Protein AF-A0A923J0R3-F1 (afdb_monomer_lite)

pLDDT: mean 76.29, std 16.18, range [38.41, 93.25]

Sequence (160 aa):
MLVNNIFPKVNYPNDKKSIEHIIQEYDKVLAYKLKGRFSKKEKLGYAIQFPSIVFALYIITCSWISLGIRVLYVIPLIFSVIYNIVLFKKVKDSDFEDEKIFYKFENSNVFLLVSFIYGGTFGFQTVLFGKWSNTEYLISFIILAFFSLITFMKVRVRST

Foldseek 3Di:
DPVCVVPVDDPDDPDPVSVVVVVVVVCVVVVLVVVDDDDPPPDPLCVLLVVLVVLLVVLCPPPLEDPVLSCVLNVQSVVLSVQLVVLVVVCVVVVVPPSVSVVVNVVSVVSNVVSSVSSVVVVVCCPPVPSDYNVVSVVVVVVVVVVVVVVVVVVVVVVD

Secondary structure (DSSP, 8-state):
--STTT-TT----S-HHHHHHHHHHHHHHHHHHTT------TTGGGTTHHHHHHHHHHHHH-TTS-HHHHHHHHHHHHHHHHHHHHHHHHHHHTTT--HHHHHHHHHHHHHHHHHHHHHHHHHHHHHHS-S--HHHHHHHHHHHHHHHHHHHHHHHHHH-

Organism: Clostridium tetanomorphum (NCBI:txid1553)

Structure (mmCIF, N/CA/C/O backbone):
data_AF-A0A923J0R3-F1
#
_entry.id   AF-A0A923J0R3-F1
#
loop_
_atom_site.group_PDB
_atom_site.id
_atom_site.type_symbol
_atom_site.label_atom_id
_atom_site.label_alt_id
_atom_site.label_comp_id
_atom_site.label_asym_id
_atom_site.label_entity_id
_atom_site.label_seq_id
_atom_site.pdbx_PDB_ins_code
_atom_site.Cartn_x
_atom_site.Cartn_y
_atom_site.Cartn_z
_atom_site.occupancy
_atom_site.B_iso_or_equiv
_atom_site.auth_seq_id
_atom_site.auth_comp_id
_atom_site.auth_asym_id
_atom_site.auth_atom_id
_atom_site.pdbx_PDB_model_num
ATOM 1 N N . MET A 1 1 ? -5.794 19.564 39.612 1.00 45.50 1 MET A N 1
ATOM 2 C CA . MET A 1 1 ? -7.178 19.485 40.142 1.00 45.50 1 MET A CA 1
ATOM 3 C C . MET A 1 1 ? -8.277 19.417 39.059 1.00 45.50 1 MET A C 1
ATOM 5 O O . MET A 1 1 ? -9.435 19.584 39.397 1.00 45.50 1 MET A O 1
ATOM 9 N N . LEU A 1 2 ? -7.978 19.085 37.790 1.00 39.12 2 LEU A N 1
ATOM 10 C CA . LEU A 1 2 ? -8.996 18.946 36.721 1.00 39.12 2 LEU A CA 1
ATOM 11 C C . LEU A 1 2 ? -9.482 17.499 36.491 1.00 39.12 2 LEU A C 1
ATOM 13 O O . LEU A 1 2 ? -10.584 17.292 35.999 1.00 39.12 2 LEU A O 1
ATOM 17 N N . VAL A 1 3 ? -8.694 16.500 36.899 1.00 41.19 3 VAL A N 1
ATOM 18 C CA . VAL A 1 3 ? -8.986 15.068 36.679 1.00 41.19 3 VAL A CA 1
ATOM 19 C C . VAL A 1 3 ? -10.080 14.541 37.625 1.00 41.19 3 VAL A C 1
ATOM 21 O O . VAL A 1 3 ? -10.905 13.725 37.221 1.00 41.19 3 VAL A O 1
ATOM 24 N N . ASN A 1 4 ? -10.165 15.068 38.853 1.00 38.41 4 ASN A N 1
ATOM 25 C CA . ASN A 1 4 ? -11.140 14.611 39.856 1.00 38.41 4 ASN A CA 1
ATOM 26 C C . ASN A 1 4 ? -12.582 15.075 39.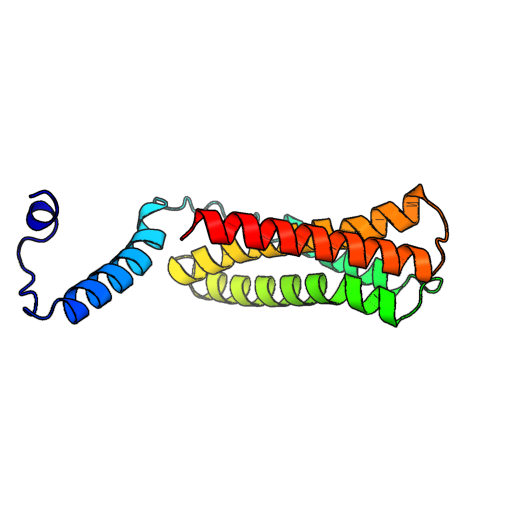586 1.00 38.41 4 ASN A C 1
ATOM 28 O O . ASN A 1 4 ? -13.510 14.454 40.091 1.00 38.41 4 ASN A O 1
ATOM 32 N N . ASN A 1 5 ? -12.787 16.121 38.777 1.00 45.19 5 ASN A N 1
ATOM 33 C CA . ASN A 1 5 ? -14.136 16.584 38.424 1.00 45.19 5 ASN A CA 1
ATOM 34 C C . ASN A 1 5 ? -14.801 15.735 37.333 1.00 45.19 5 ASN A C 1
ATOM 36 O O . ASN A 1 5 ? -16.015 15.801 37.175 1.00 45.19 5 ASN A O 1
ATOM 40 N N . ILE A 1 6 ? -14.027 14.945 36.583 1.00 47.12 6 ILE A N 1
ATOM 41 C CA . ILE A 1 6 ? -14.558 14.113 35.496 1.00 47.12 6 ILE A CA 1
ATOM 42 C C . ILE A 1 6 ? -14.906 12.702 36.010 1.00 47.12 6 ILE A C 1
ATOM 44 O O . ILE A 1 6 ? -15.808 12.061 35.478 1.00 47.12 6 ILE A O 1
ATOM 48 N N . PHE A 1 7 ? -14.263 12.230 37.087 1.00 48.22 7 PHE A N 1
ATOM 49 C CA . PHE A 1 7 ? -14.421 10.855 37.578 1.00 48.22 7 PHE A CA 1
ATOM 50 C C . PHE A 1 7 ? -14.585 10.795 39.109 1.00 48.22 7 PHE A C 1
ATOM 52 O O . PHE A 1 7 ? -13.631 10.492 39.824 1.00 48.22 7 PHE A O 1
ATOM 59 N N . PRO A 1 8 ? -15.794 11.053 39.641 1.00 45.03 8 PRO A N 1
ATOM 60 C CA . PRO A 1 8 ? -16.010 11.233 41.079 1.00 45.03 8 PRO A CA 1
ATOM 61 C C . PRO A 1 8 ? -15.949 9.944 41.923 1.00 45.03 8 PRO A C 1
ATOM 63 O O . PRO A 1 8 ? -16.034 10.028 43.145 1.00 45.03 8 PRO A O 1
ATOM 66 N N . LYS A 1 9 ? -15.817 8.747 41.324 1.00 43.88 9 LYS A N 1
ATOM 67 C CA . LYS A 1 9 ? -15.803 7.461 42.056 1.00 43.88 9 LYS A CA 1
ATOM 68 C C . LYS A 1 9 ? -14.945 6.383 41.386 1.00 43.88 9 LYS A C 1
ATOM 70 O O . LYS A 1 9 ? -15.463 5.360 40.949 1.00 43.88 9 LYS A O 1
ATOM 75 N N . VAL A 1 10 ? -13.632 6.581 41.319 1.00 49.28 10 VAL A N 1
ATOM 76 C CA . VAL A 1 10 ? -12.701 5.494 40.977 1.00 49.28 10 VAL A CA 1
ATOM 77 C C . VAL A 1 10 ? -11.691 5.366 42.111 1.00 49.28 10 VAL A C 1
ATOM 79 O O . VAL A 1 10 ? -10.980 6.316 42.426 1.00 49.28 10 VAL A O 1
ATOM 82 N N . ASN A 1 11 ? -11.679 4.207 42.772 1.00 51.78 11 ASN A N 1
ATOM 83 C CA . ASN A 1 11 ? -10.721 3.893 43.827 1.00 51.78 11 ASN A CA 1
ATOM 84 C C . ASN A 1 11 ? -9.401 3.504 43.143 1.00 51.78 11 ASN A C 1
ATOM 86 O O . ASN A 1 11 ? -9.243 2.368 42.696 1.00 51.78 11 ASN A O 1
ATOM 90 N N . TYR A 1 12 ? -8.512 4.476 42.934 1.00 53.97 12 TYR A N 1
ATOM 91 C CA . TYR A 1 12 ? -7.266 4.250 42.205 1.00 53.97 12 TYR A CA 1
ATOM 92 C C . TYR A 1 12 ? -6.265 3.477 43.081 1.00 53.97 12 TYR A C 1
ATOM 94 O O . TYR A 1 12 ? -6.003 3.899 44.208 1.00 53.97 12 TYR A O 1
ATOM 102 N N . PRO A 1 13 ? -5.681 2.365 42.600 1.00 58.62 13 PRO A N 1
ATOM 103 C CA . PRO A 1 13 ? -4.597 1.696 43.312 1.00 58.62 13 PRO A CA 1
ATOM 104 C C . PRO A 1 13 ? -3.368 2.618 43.404 1.00 58.62 13 PRO A C 1
ATOM 106 O O . PRO A 1 13 ? -3.005 3.266 42.427 1.00 58.62 13 PRO A O 1
ATOM 109 N N . ASN A 1 14 ? -2.706 2.654 44.568 1.00 59.09 14 ASN A N 1
ATOM 110 C CA . ASN A 1 14 ? -1.579 3.555 44.885 1.00 59.09 14 ASN A CA 1
ATOM 111 C C . ASN A 1 14 ? -0.284 3.295 44.087 1.00 59.09 14 ASN A C 1
ATOM 113 O O . ASN A 1 14 ? 0.715 3.986 44.292 1.00 59.09 14 ASN A O 1
ATOM 117 N N . ASP A 1 15 ? -0.262 2.299 43.203 1.00 59.34 15 ASP A N 1
ATOM 118 C CA . ASP A 1 15 ? 0.922 1.980 42.417 1.00 59.34 15 ASP A CA 1
ATOM 119 C C . ASP A 1 15 ? 0.990 2.867 41.167 1.00 59.34 15 ASP A C 1
ATOM 121 O O . ASP A 1 15 ? 0.153 2.784 40.263 1.00 59.34 15 ASP A O 1
ATOM 125 N N . LYS A 1 16 ? 2.019 3.717 41.108 1.00 58.38 16 LYS A N 1
ATOM 126 C CA . LYS A 1 16 ? 2.257 4.681 40.027 1.00 58.38 16 LYS A CA 1
ATOM 127 C C . LYS A 1 16 ? 2.259 4.018 38.642 1.00 58.38 16 LYS A C 1
ATOM 129 O O . LYS A 1 16 ? 1.737 4.601 37.695 1.00 58.38 16 LYS A O 1
ATOM 134 N N . LYS A 1 17 ? 2.760 2.779 38.531 1.00 60.59 17 LYS A N 1
ATOM 135 C CA . LYS A 1 17 ? 2.749 2.010 37.270 1.00 60.59 17 LYS A CA 1
ATOM 136 C C . LYS A 1 17 ? 1.347 1.556 36.861 1.00 60.59 17 LYS A C 1
ATOM 138 O O . LYS A 1 17 ? 1.026 1.544 35.676 1.00 60.59 17 LYS A O 1
ATOM 143 N N . SER A 1 18 ? 0.503 1.217 37.834 1.00 57.25 18 SER A N 1
ATOM 144 C CA . SER A 1 18 ? -0.893 0.842 37.583 1.00 57.25 18 SER A CA 1
ATOM 145 C C . SER A 1 18 ? -1.704 2.046 37.109 1.00 57.25 18 SER A C 1
ATOM 147 O O . SER A 1 18 ? -2.498 1.924 36.181 1.00 57.25 18 SER A O 1
ATOM 149 N N . ILE A 1 19 ? -1.456 3.227 37.683 1.00 61.25 19 ILE A N 1
ATOM 150 C CA . ILE A 1 19 ? -2.091 4.480 37.256 1.00 61.25 19 ILE A CA 1
ATOM 151 C C . ILE A 1 19 ? -1.654 4.861 35.836 1.00 61.25 19 ILE A C 1
ATOM 153 O O . ILE A 1 19 ? -2.509 5.186 35.020 1.00 61.25 19 ILE A O 1
ATOM 157 N N . GLU A 1 20 ? -0.362 4.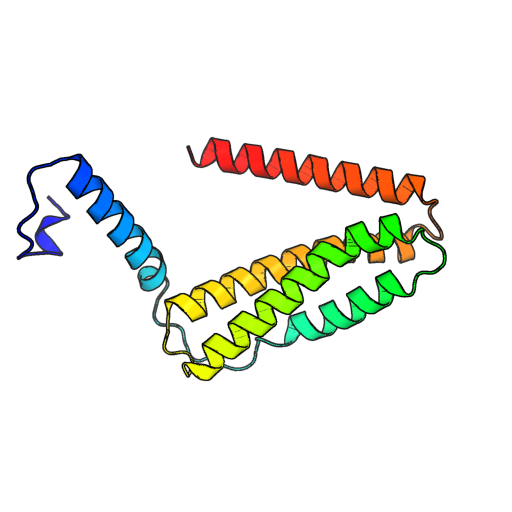767 35.501 1.00 64.69 20 GLU A N 1
ATOM 158 C CA . GLU A 1 20 ? 0.123 5.018 34.133 1.00 64.69 20 GLU A CA 1
ATOM 159 C C . GLU A 1 20 ? -0.499 4.060 33.111 1.00 64.69 20 GLU A C 1
ATOM 161 O O . GLU A 1 20 ? -0.949 4.504 32.057 1.00 64.69 20 GLU A O 1
ATOM 166 N N . HIS A 1 21 ? -0.594 2.766 33.427 1.00 66.31 21 HIS A N 1
ATOM 167 C CA . HIS A 1 21 ? -1.243 1.787 32.554 1.00 66.31 21 HIS A CA 1
ATOM 168 C C . HIS A 1 21 ? -2.740 2.080 32.370 1.00 66.31 21 HIS A C 1
ATOM 170 O O . HIS A 1 21 ? -3.255 2.014 31.255 1.00 66.31 21 HIS A O 1
ATOM 176 N N . ILE A 1 22 ? -3.440 2.436 33.452 1.00 65.50 22 ILE A N 1
ATOM 177 C CA . ILE A 1 22 ? -4.852 2.831 33.405 1.00 65.50 22 ILE A CA 1
ATOM 178 C C . ILE A 1 22 ? -5.005 4.078 32.530 1.00 65.50 22 ILE A C 1
ATOM 180 O O . ILE A 1 22 ? -5.790 4.050 31.592 1.00 65.50 22 ILE A O 1
ATOM 184 N N . ILE A 1 23 ? -4.224 5.135 32.763 1.00 65.19 23 ILE A N 1
ATOM 185 C CA . ILE A 1 23 ? -4.275 6.368 31.965 1.00 65.19 23 ILE A CA 1
ATOM 186 C C . ILE A 1 23 ? -3.981 6.077 30.490 1.00 65.19 23 ILE A C 1
ATOM 188 O O . ILE A 1 23 ? -4.721 6.543 29.636 1.00 65.19 23 ILE A O 1
ATOM 192 N N . GLN A 1 24 ? -2.981 5.253 30.171 1.00 67.94 24 GLN A N 1
ATOM 193 C CA . GLN A 1 24 ? -2.671 4.888 28.786 1.00 67.94 24 GLN A CA 1
ATOM 194 C C . GLN A 1 24 ? -3.795 4.099 28.108 1.00 67.94 24 GLN A C 1
ATOM 196 O O . GLN A 1 24 ? -4.103 4.351 26.943 1.00 67.94 24 GLN A O 1
ATOM 201 N N . GLU A 1 25 ? -4.417 3.144 28.800 1.00 60.03 25 GLU A N 1
ATOM 202 C CA . GLU A 1 25 ? -5.579 2.426 28.267 1.00 60.03 25 GLU A CA 1
ATOM 203 C C . GLU A 1 25 ? -6.787 3.357 28.107 1.00 60.03 25 GLU A C 1
ATOM 205 O O . GLU A 1 25 ? -7.476 3.303 27.089 1.00 60.03 25 GLU A O 1
ATOM 210 N N . TYR A 1 26 ? -7.000 4.281 29.045 1.00 63.47 26 TYR A N 1
ATOM 211 C CA . TYR A 1 26 ? -8.047 5.293 28.939 1.00 63.47 26 TYR A CA 1
ATOM 212 C C . TYR A 1 26 ? -7.788 6.293 27.812 1.00 63.47 26 TYR A C 1
ATOM 214 O O . TYR A 1 26 ? -8.725 6.603 27.089 1.00 63.47 26 TYR A O 1
ATOM 222 N N . ASP A 1 27 ? -6.555 6.743 27.588 1.00 58.75 27 ASP A N 1
ATOM 223 C CA . ASP A 1 27 ? -6.192 7.642 26.487 1.00 58.75 27 ASP A CA 1
ATOM 224 C C . ASP A 1 27 ? -6.344 6.950 25.130 1.00 58.75 27 ASP A C 1
ATOM 226 O O . ASP A 1 27 ? -6.872 7.543 24.189 1.00 58.75 27 ASP A O 1
ATOM 230 N N . LYS A 1 28 ? -5.984 5.663 25.024 1.00 59.59 28 LYS A N 1
ATOM 231 C CA . LYS A 1 28 ? -6.303 4.846 23.837 1.00 59.59 28 LYS A CA 1
ATOM 232 C C . LYS A 1 28 ? -7.809 4.771 23.600 1.00 59.59 28 LYS A C 1
ATOM 234 O O . LYS A 1 28 ? -8.247 4.756 22.448 1.00 59.59 28 LYS A O 1
ATOM 239 N N . VAL A 1 29 ? -8.594 4.716 24.676 1.00 63.31 29 VAL A N 1
ATOM 240 C CA . VAL A 1 29 ? -10.055 4.651 24.630 1.00 63.31 29 VAL A CA 1
ATOM 241 C C . VAL A 1 29 ? -10.696 6.013 24.316 1.00 63.31 29 VAL A C 1
ATOM 243 O O . VAL A 1 29 ? -11.670 6.112 23.576 1.00 63.31 29 VAL A O 1
ATOM 246 N N . LEU A 1 30 ? -10.135 7.099 24.829 1.00 57.38 30 LEU A N 1
ATOM 247 C CA . LEU A 1 30 ? -10.602 8.462 24.599 1.00 57.38 30 LEU A CA 1
ATOM 248 C C . LEU A 1 30 ? -10.211 8.974 23.214 1.00 57.38 30 LEU A C 1
ATOM 250 O O . LEU A 1 30 ? -10.997 9.692 22.603 1.00 57.38 30 LEU A O 1
ATOM 254 N N . ALA A 1 31 ? -9.060 8.562 22.676 1.00 55.78 31 ALA A N 1
ATOM 255 C CA . ALA A 1 31 ? -8.613 8.949 21.339 1.00 55.78 31 ALA A CA 1
ATOM 256 C C . ALA A 1 31 ? -9.615 8.562 20.234 1.00 55.78 31 ALA A C 1
ATOM 258 O O . ALA A 1 31 ? -9.696 9.262 19.223 1.00 55.78 31 ALA A O 1
ATOM 259 N N . TYR A 1 32 ? -10.399 7.490 20.425 1.00 57.19 32 TYR A N 1
ATOM 260 C CA . TYR A 1 32 ? -11.476 7.125 19.497 1.00 57.19 32 TYR A CA 1
ATOM 261 C C . TYR A 1 32 ? -12.790 7.883 19.773 1.00 57.19 32 TYR A C 1
ATOM 263 O O . TYR A 1 32 ? -13.452 8.283 18.819 1.00 57.19 32 TYR A O 1
ATOM 271 N N . LYS A 1 33 ? -13.130 8.168 21.043 1.00 56.19 33 LYS A N 1
ATOM 272 C CA . LYS A 1 33 ? -14.363 8.895 21.432 1.00 56.19 33 LYS A CA 1
ATOM 273 C C . LYS A 1 33 ? -14.310 10.407 21.194 1.00 56.19 33 LYS A C 1
ATOM 275 O O . LYS A 1 33 ? -15.340 11.035 20.961 1.00 56.19 33 LYS A O 1
ATOM 280 N N . LEU A 1 34 ? -13.124 11.015 21.254 1.00 49.66 34 LEU A N 1
ATOM 281 C CA . LEU A 1 34 ? -12.935 12.467 21.123 1.00 49.66 34 LEU A CA 1
ATOM 282 C C . LEU A 1 34 ? -13.099 12.988 19.686 1.00 49.66 34 LEU A C 1
ATOM 284 O O . LEU A 1 34 ? -13.221 14.195 19.497 1.00 49.66 34 LEU A O 1
ATOM 288 N N . LYS A 1 35 ? -13.148 12.116 18.669 1.00 50.38 35 LYS A N 1
ATOM 289 C CA . LYS A 1 35 ? -13.336 12.521 17.261 1.00 50.38 35 LYS A CA 1
ATOM 290 C C . LYS A 1 35 ? -14.795 12.802 16.854 1.00 50.38 35 LYS A C 1
ATOM 292 O O . LYS A 1 35 ? -15.055 13.042 15.680 1.00 50.38 35 LYS A O 1
ATOM 297 N N . GLY A 1 36 ? -15.706 12.902 17.825 1.00 45.81 36 GLY A N 1
ATOM 298 C CA . GLY A 1 36 ? -17.077 13.380 17.630 1.00 45.81 36 GLY A CA 1
ATOM 299 C C . GLY A 1 36 ? -18.021 12.318 17.063 1.00 45.81 36 GLY A C 1
ATOM 300 O O . GLY A 1 36 ? -17.595 11.362 16.424 1.00 45.81 36 GLY A O 1
ATOM 301 N N . ARG A 1 37 ? -19.330 12.482 17.313 1.00 45.50 37 ARG A N 1
ATOM 302 C CA . ARG A 1 37 ? -20.386 11.638 16.729 1.00 45.50 37 ARG A CA 1
ATOM 303 C C . ARG A 1 37 ? -20.257 11.658 15.208 1.00 45.50 37 ARG A C 1
ATOM 305 O O . ARG A 1 37 ? -20.562 12.667 14.571 1.00 45.50 37 ARG A O 1
ATOM 312 N N . PHE A 1 38 ? -19.818 10.543 14.638 1.00 52.31 38 PHE A N 1
ATOM 313 C CA . PHE A 1 38 ? -19.715 10.386 13.199 1.00 52.31 38 PHE A CA 1
ATOM 314 C C . PHE A 1 38 ? -21.119 10.399 12.595 1.00 52.31 38 PHE A C 1
ATOM 316 O O . PHE A 1 38 ? -21.974 9.569 12.902 1.00 52.31 38 PHE A O 1
ATOM 323 N N . SER A 1 39 ? -21.374 11.398 11.751 1.00 44.59 39 SER A N 1
ATOM 324 C CA . SER A 1 39 ? -22.546 11.416 10.884 1.00 44.59 39 SER A CA 1
ATOM 325 C C . SER A 1 39 ? -22.506 10.152 10.024 1.00 44.59 39 SER A C 1
ATOM 327 O O . SER A 1 39 ? -21.483 9.895 9.389 1.00 44.59 39 SER A O 1
ATOM 329 N N . LYS A 1 40 ? -23.605 9.383 10.000 1.00 50.81 40 LYS A N 1
ATOM 330 C CA . LYS A 1 40 ? -23.874 8.258 9.083 1.00 50.81 40 LYS A CA 1
ATOM 331 C C . LYS A 1 40 ? -23.880 8.724 7.613 1.00 50.81 40 LYS A C 1
ATOM 333 O O . LYS A 1 40 ? -24.869 8.572 6.903 1.00 50.81 40 LYS A O 1
ATOM 338 N N . LYS A 1 41 ? -22.799 9.335 7.122 1.00 47.69 41 LYS A N 1
ATOM 339 C CA . LYS A 1 41 ? -22.576 9.542 5.691 1.00 47.69 41 LYS A CA 1
ATOM 340 C C . LYS A 1 41 ? -22.019 8.248 5.124 1.00 47.69 41 LYS A C 1
ATOM 342 O O . LYS A 1 41 ? -20.832 8.086 4.862 1.00 47.69 41 LYS A O 1
ATOM 347 N N . GLU A 1 42 ? -22.949 7.314 4.984 1.00 53.25 42 GLU A N 1
ATOM 348 C CA . GLU A 1 42 ? -22.836 6.132 4.154 1.00 53.25 42 GLU A CA 1
ATOM 349 C C . GLU A 1 42 ? -22.340 6.515 2.744 1.00 53.25 42 GLU A C 1
ATOM 351 O O . GLU A 1 42 ? -22.670 7.581 2.221 1.00 53.25 42 GLU A O 1
ATOM 356 N N . LYS A 1 43 ? -21.631 5.579 2.100 1.00 50.53 43 LYS A N 1
ATOM 357 C CA . LYS A 1 43 ? -21.383 5.455 0.642 1.00 50.53 43 LYS A CA 1
ATOM 358 C C . LYS A 1 43 ? -20.031 5.879 0.057 1.00 50.53 43 LYS A C 1
ATOM 360 O O . LYS A 1 43 ? -19.775 5.504 -1.083 1.00 50.53 43 LYS A O 1
ATOM 365 N N . LEU A 1 44 ? -19.111 6.520 0.780 1.00 52.41 44 LEU A N 1
ATOM 366 C CA . LEU A 1 44 ? -17.798 6.875 0.189 1.00 52.41 44 LEU A CA 1
ATOM 367 C C . LEU A 1 44 ? -16.744 5.747 0.181 1.00 52.41 44 LEU A C 1
ATOM 369 O O . LEU A 1 44 ? -15.709 5.891 -0.466 1.00 52.41 44 LEU A O 1
ATOM 373 N N . GLY A 1 45 ? -17.012 4.600 0.818 1.00 59.00 45 GLY A N 1
ATOM 374 C CA . GLY A 1 45 ? -16.018 3.532 1.023 1.00 59.00 45 GLY A CA 1
ATOM 375 C C . GLY A 1 45 ? -15.446 2.873 -0.243 1.00 59.00 45 GLY A C 1
ATOM 376 O O . GLY A 1 45 ? -14.408 2.225 -0.165 1.00 59.00 45 GLY A O 1
ATOM 377 N N . TYR A 1 46 ? -16.072 3.053 -1.411 1.00 59.34 46 TYR A N 1
ATOM 378 C CA . TYR A 1 46 ? -15.649 2.394 -2.657 1.00 59.34 46 TYR A CA 1
ATOM 379 C C . TYR A 1 46 ? -14.841 3.278 -3.606 1.00 59.34 46 TYR A C 1
ATOM 381 O O . TYR A 1 46 ? -14.223 2.755 -4.534 1.00 59.34 46 TYR A O 1
ATOM 389 N N . ALA A 1 47 ? -14.831 4.599 -3.398 1.00 69.88 47 ALA A N 1
ATOM 390 C CA . ALA A 1 47 ? -14.341 5.535 -4.410 1.00 69.88 47 ALA A CA 1
ATOM 391 C C . ALA A 1 47 ? -12.862 5.311 -4.765 1.00 69.88 47 ALA A C 1
ATOM 393 O O . ALA A 1 47 ? -12.476 5.487 -5.916 1.00 69.88 47 ALA A O 1
ATOM 394 N N . ILE A 1 48 ? -12.047 4.869 -3.800 1.00 79.12 48 ILE A N 1
ATOM 395 C CA . ILE A 1 48 ? -10.607 4.661 -4.001 1.00 79.12 48 ILE A CA 1
ATOM 396 C C . ILE A 1 48 ? -10.213 3.192 -4.222 1.00 79.12 48 ILE A C 1
ATOM 398 O O . ILE A 1 48 ? -9.174 2.921 -4.824 1.00 79.12 48 ILE A O 1
ATOM 402 N N . GLN A 1 49 ? -11.048 2.232 -3.805 1.00 81.69 49 GLN A N 1
ATOM 403 C CA . GLN A 1 49 ? -10.759 0.798 -3.950 1.00 81.69 49 GLN A CA 1
ATOM 404 C C . GLN A 1 49 ? -10.744 0.375 -5.422 1.00 81.69 49 GLN A C 1
ATOM 406 O O . GLN A 1 49 ? -9.804 -0.284 -5.864 1.00 81.69 49 GLN A O 1
ATOM 411 N N . PHE A 1 50 ? -11.761 0.778 -6.192 1.00 85.31 50 PHE A N 1
ATOM 412 C CA . PHE A 1 50 ? -11.883 0.387 -7.597 1.00 85.31 50 PHE A CA 1
ATOM 413 C C . PHE A 1 50 ? -10.717 0.913 -8.457 1.00 85.31 50 PHE A C 1
ATOM 415 O O . PHE A 1 50 ? -10.057 0.093 -9.100 1.00 85.31 50 PHE A O 1
ATOM 422 N N . PRO A 1 51 ? -10.358 2.216 -8.412 1.00 88.06 51 PRO A N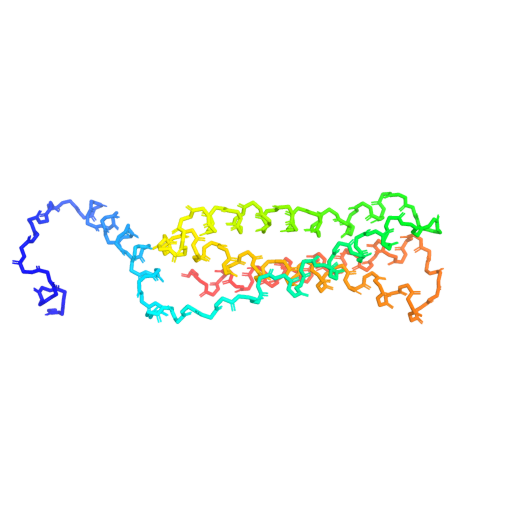 1
ATOM 423 C CA . PRO A 1 51 ? -9.159 2.711 -9.089 1.00 88.06 51 PRO A CA 1
ATOM 424 C C . PRO A 1 51 ? -7.880 1.991 -8.653 1.00 88.06 51 PRO A C 1
ATOM 426 O O . PRO A 1 51 ? -7.037 1.695 -9.494 1.00 88.06 51 PRO A O 1
ATOM 429 N N . SER A 1 52 ? -7.746 1.657 -7.364 1.00 88.06 52 SER A N 1
ATOM 430 C CA . SER A 1 52 ? -6.575 0.934 -6.850 1.00 88.06 52 SER A CA 1
ATOM 431 C C . SER A 1 52 ? -6.439 -0.466 -7.453 1.00 88.06 52 SER A C 1
ATOM 433 O O . SER A 1 52 ? -5.335 -0.873 -7.805 1.00 88.06 52 SER A O 1
ATOM 435 N N . ILE A 1 53 ? -7.547 -1.194 -7.625 1.00 89.81 53 ILE A N 1
ATOM 436 C CA . ILE A 1 53 ? -7.546 -2.527 -8.250 1.00 89.81 53 ILE A CA 1
ATOM 437 C C . ILE A 1 53 ? -7.165 -2.429 -9.729 1.00 89.81 53 ILE A C 1
ATOM 439 O O . ILE A 1 53 ? -6.283 -3.156 -10.184 1.00 89.81 53 ILE A O 1
ATOM 443 N N . VAL A 1 54 ? -7.789 -1.511 -10.474 1.00 90.69 54 VAL A N 1
ATOM 444 C CA . VAL A 1 54 ? -7.476 -1.285 -11.898 1.00 90.69 54 VAL A CA 1
ATOM 445 C C . VAL A 1 54 ? -6.001 -0.927 -12.072 1.00 90.69 54 VAL A C 1
ATOM 447 O O . VAL A 1 54 ? -5.323 -1.445 -12.958 1.00 90.69 54 VAL A O 1
ATOM 450 N N . PHE A 1 55 ? -5.481 -0.085 -11.185 1.00 90.50 55 PHE A N 1
ATOM 451 C CA . PHE A 1 55 ? -4.095 0.341 -11.226 1.00 90.50 55 PHE A CA 1
ATOM 452 C C . PHE A 1 55 ? -3.110 -0.786 -10.862 1.00 90.50 55 PHE A C 1
ATOM 454 O O . PHE A 1 55 ? -2.067 -0.926 -11.501 1.00 90.50 55 PHE A O 1
ATOM 461 N N . ALA A 1 56 ? -3.459 -1.656 -9.908 1.00 91.56 56 ALA A N 1
ATOM 462 C CA . ALA A 1 56 ? -2.680 -2.858 -9.611 1.00 91.56 56 ALA A CA 1
ATOM 463 C C . ALA A 1 56 ? -2.593 -3.797 -10.828 1.00 91.56 56 ALA A C 1
ATOM 465 O O . ALA A 1 56 ? -1.515 -4.299 -11.150 1.00 91.56 56 ALA A O 1
ATOM 466 N N . LEU A 1 57 ? -3.713 -3.993 -11.536 1.00 92.25 57 LEU A N 1
ATOM 467 C CA . LEU A 1 57 ? -3.752 -4.785 -12.768 1.00 92.25 57 LEU A CA 1
ATOM 468 C C . LEU A 1 57 ? -2.868 -4.168 -13.857 1.00 92.25 57 LEU A C 1
ATOM 470 O O . LEU A 1 57 ? -2.084 -4.890 -14.472 1.00 92.25 57 LEU A O 1
ATOM 474 N N . TYR A 1 58 ? -2.924 -2.844 -14.038 1.00 91.06 58 TYR A N 1
ATOM 475 C CA . TYR A 1 58 ? -2.055 -2.131 -14.977 1.00 91.06 58 TYR A CA 1
ATOM 476 C C . TYR A 1 58 ? -0.568 -2.429 -14.720 1.00 91.06 58 TYR A C 1
ATOM 478 O O . TYR A 1 58 ? 0.117 -2.900 -15.630 1.00 91.06 58 TYR A O 1
ATOM 486 N N . ILE A 1 59 ? -0.092 -2.271 -13.475 1.00 91.06 59 ILE A N 1
ATOM 487 C CA . ILE A 1 59 ? 1.309 -2.554 -13.102 1.00 91.06 59 ILE A CA 1
ATOM 488 C C . ILE A 1 59 ? 1.701 -3.988 -13.477 1.00 91.06 59 ILE A C 1
ATOM 490 O O . ILE A 1 59 ? 2.773 -4.217 -14.038 1.00 91.06 59 ILE A O 1
ATOM 494 N N . ILE A 1 60 ? 0.839 -4.966 -13.188 1.00 90.62 60 ILE A N 1
ATOM 495 C CA . ILE A 1 60 ? 1.117 -6.382 -13.464 1.00 90.62 60 ILE A CA 1
ATOM 496 C C . ILE A 1 60 ? 1.220 -6.636 -14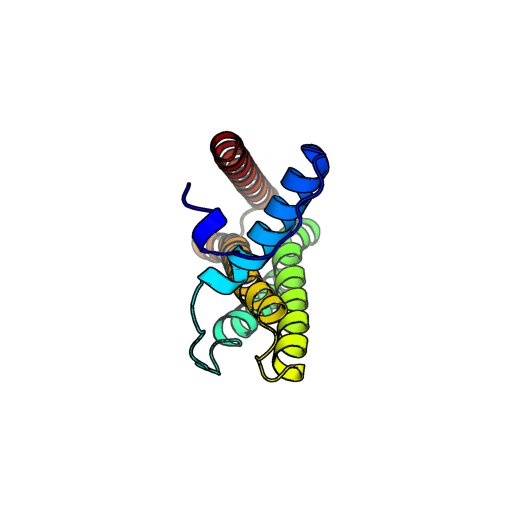.972 1.00 90.62 60 ILE A C 1
ATOM 498 O O . ILE A 1 60 ? 2.108 -7.375 -15.404 1.00 90.62 60 ILE A O 1
ATOM 502 N N . THR A 1 61 ? 0.373 -5.995 -15.781 1.00 89.69 61 THR A N 1
ATOM 503 C CA . THR A 1 61 ? 0.355 -6.168 -17.245 1.00 89.69 61 THR A CA 1
ATOM 504 C C . THR A 1 61 ? 1.518 -5.499 -17.984 1.00 89.69 61 THR A C 1
ATOM 506 O O . THR A 1 61 ? 1.746 -5.814 -19.152 1.00 89.69 61 THR A O 1
ATOM 509 N N . CYS A 1 62 ? 2.305 -4.635 -17.330 1.00 87.38 62 CYS A N 1
ATOM 510 C CA . CYS A 1 62 ? 3.485 -3.997 -17.923 1.00 87.38 62 CYS A CA 1
ATOM 511 C C . CYS A 1 62 ? 4.622 -5.004 -18.201 1.00 87.38 62 CYS A C 1
ATOM 513 O O . CYS A 1 62 ? 5.569 -5.137 -17.426 1.00 87.38 62 CYS A O 1
ATOM 515 N N . SER A 1 63 ? 4.558 -5.701 -19.337 1.00 84.38 63 SER A N 1
ATOM 516 C CA . SER A 1 63 ? 5.520 -6.743 -19.733 1.00 84.38 63 SER A CA 1
ATOM 517 C C . SER A 1 63 ? 6.943 -6.230 -19.981 1.00 84.38 63 SER A C 1
ATOM 519 O O . SER A 1 63 ? 7.895 -6.998 -19.869 1.00 84.38 63 SER A O 1
ATOM 521 N N . TRP A 1 64 ? 7.103 -4.936 -20.263 1.00 85.00 64 TRP A N 1
ATOM 522 C CA . TRP A 1 64 ? 8.393 -4.290 -20.519 1.00 85.00 64 TRP A CA 1
ATOM 523 C C . TRP A 1 64 ? 9.267 -4.077 -19.271 1.00 85.00 64 TRP A C 1
ATOM 525 O O . TRP A 1 64 ? 10.440 -3.745 -19.408 1.00 85.00 64 TRP A O 1
ATOM 535 N N . ILE A 1 65 ? 8.720 -4.265 -18.064 1.00 86.88 65 ILE A N 1
ATOM 536 C CA . ILE A 1 65 ? 9.432 -4.108 -16.789 1.00 86.88 65 ILE A CA 1
ATOM 537 C C . ILE A 1 65 ? 9.563 -5.481 -16.135 1.00 86.88 65 ILE A C 1
ATOM 539 O O . ILE A 1 65 ? 8.664 -6.330 -16.207 1.00 86.88 65 ILE A O 1
ATOM 543 N N . SER A 1 66 ? 10.695 -5.718 -15.476 1.00 90.50 66 SER A N 1
ATOM 544 C CA . SER A 1 66 ? 10.943 -6.985 -14.792 1.00 90.50 66 SER A CA 1
ATOM 545 C C . SER A 1 66 ? 9.846 -7.295 -13.768 1.00 90.50 66 SER A C 1
ATOM 547 O O . SER A 1 66 ? 9.264 -6.407 -13.138 1.00 90.50 66 SER A O 1
ATOM 549 N N . LEU A 1 67 ? 9.544 -8.583 -13.604 1.00 89.81 67 LEU A N 1
ATOM 550 C CA . LEU A 1 67 ? 8.540 -9.032 -12.641 1.00 89.81 67 LEU A CA 1
ATOM 551 C C . LEU A 1 67 ? 8.895 -8.582 -11.214 1.00 89.81 67 LEU A C 1
ATOM 553 O O . LEU A 1 67 ? 8.017 -8.140 -10.483 1.00 89.81 67 LEU A O 1
ATOM 557 N N . GLY A 1 68 ? 10.182 -8.620 -10.846 1.00 90.19 68 GLY A N 1
ATOM 558 C CA . GLY A 1 68 ? 10.648 -8.197 -9.523 1.00 90.19 68 GLY A CA 1
ATOM 559 C C . GLY A 1 68 ? 10.290 -6.745 -9.202 1.00 90.19 68 GLY A C 1
ATOM 560 O O . GLY A 1 68 ? 9.738 -6.471 -8.142 1.00 90.19 68 GLY A O 1
ATOM 561 N N . ILE A 1 69 ? 10.513 -5.824 -10.143 1.00 89.50 69 ILE A N 1
ATOM 562 C CA . ILE A 1 69 ? 10.170 -4.407 -9.956 1.00 89.50 69 ILE A CA 1
ATOM 563 C C . ILE A 1 69 ? 8.656 -4.229 -9.874 1.00 89.50 69 ILE A C 1
ATOM 565 O O . ILE A 1 69 ? 8.169 -3.579 -8.955 1.00 89.50 69 ILE A O 1
ATOM 569 N N . ARG A 1 70 ? 7.893 -4.857 -10.777 1.00 90.62 70 ARG A N 1
ATOM 570 C CA . ARG A 1 70 ? 6.422 -4.804 -10.732 1.00 90.62 70 ARG A CA 1
ATOM 571 C C . ARG A 1 70 ? 5.878 -5.253 -9.378 1.00 90.62 70 ARG A C 1
ATOM 573 O O . ARG A 1 70 ? 5.009 -4.592 -8.815 1.00 90.62 70 ARG A O 1
ATOM 580 N N . VAL A 1 71 ? 6.417 -6.345 -8.838 1.00 92.12 71 VAL A N 1
ATOM 581 C CA . VAL A 1 71 ? 6.012 -6.895 -7.541 1.00 92.12 71 VAL A CA 1
ATOM 582 C C . VAL A 1 71 ? 6.295 -5.912 -6.401 1.00 92.12 71 VAL A C 1
ATOM 584 O O . VAL A 1 71 ? 5.421 -5.710 -5.561 1.00 92.12 71 VAL A O 1
ATOM 587 N N . LEU A 1 72 ? 7.454 -5.242 -6.398 1.00 91.62 72 LEU A N 1
ATOM 588 C CA . LEU A 1 72 ? 7.791 -4.237 -5.380 1.00 91.62 72 LEU A CA 1
ATOM 589 C C . LEU A 1 72 ? 6.771 -3.094 -5.322 1.00 91.62 72 LEU A C 1
ATOM 591 O O . LEU A 1 72 ? 6.362 -2.692 -4.234 1.00 91.62 72 LEU A O 1
ATOM 595 N N . TYR A 1 73 ? 6.325 -2.608 -6.481 1.00 89.12 73 TYR A N 1
ATOM 596 C CA . TYR A 1 73 ? 5.337 -1.531 -6.548 1.00 89.12 73 TYR A CA 1
ATOM 597 C C . TYR A 1 73 ? 3.910 -2.005 -6.235 1.00 89.12 73 TYR A C 1
ATOM 599 O O . TYR A 1 73 ? 3.128 -1.255 -5.649 1.00 89.12 73 TYR A O 1
ATOM 607 N N . VAL A 1 74 ? 3.555 -3.242 -6.603 1.00 92.88 74 VAL A N 1
ATOM 608 C CA . VAL A 1 74 ? 2.176 -3.738 -6.469 1.00 92.88 74 VAL A CA 1
ATOM 609 C C . VAL A 1 74 ? 1.856 -4.280 -5.073 1.00 92.88 74 VAL A C 1
ATOM 611 O O . VAL A 1 74 ? 0.707 -4.186 -4.641 1.00 92.88 74 VAL A O 1
ATOM 614 N N . ILE A 1 75 ? 2.842 -4.825 -4.346 1.00 92.75 75 ILE A N 1
ATOM 615 C CA . ILE A 1 75 ? 2.640 -5.438 -3.021 1.00 92.75 75 ILE A CA 1
ATOM 616 C C . ILE A 1 75 ? 1.938 -4.472 -2.052 1.00 92.75 75 ILE A C 1
ATOM 618 O O . ILE A 1 75 ? 0.870 -4.834 -1.548 1.00 92.75 75 ILE A O 1
ATOM 622 N N . PRO A 1 76 ? 2.441 -3.242 -1.812 1.00 90.75 76 PRO A N 1
ATOM 623 C CA . PRO A 1 76 ? 1.799 -2.321 -0.873 1.00 90.75 76 PRO A CA 1
ATOM 624 C C . PRO A 1 76 ? 0.351 -2.001 -1.254 1.00 90.75 76 PRO A C 1
ATOM 626 O O . PRO A 1 76 ? -0.507 -1.873 -0.385 1.00 90.75 76 PRO A O 1
ATOM 629 N N . LEU A 1 77 ? 0.063 -1.918 -2.555 1.00 91.38 77 LEU A N 1
ATOM 630 C CA . LEU A 1 77 ? -1.267 -1.617 -3.070 1.00 91.38 77 LEU A CA 1
ATOM 631 C C . LEU A 1 77 ? -2.244 -2.778 -2.836 1.00 91.38 77 LEU A C 1
ATOM 633 O O . LEU A 1 77 ? -3.333 -2.561 -2.306 1.00 91.38 77 LEU A O 1
ATOM 637 N N . ILE A 1 78 ? -1.844 -4.012 -3.161 1.00 91.94 78 ILE A N 1
ATOM 638 C CA . ILE A 1 78 ? -2.678 -5.211 -2.971 1.00 91.94 78 ILE A CA 1
ATOM 639 C C . ILE A 1 78 ? -2.986 -5.431 -1.488 1.00 91.94 78 ILE A C 1
ATOM 641 O O . ILE A 1 78 ? -4.146 -5.640 -1.129 1.00 91.94 78 ILE A O 1
ATOM 645 N N . PHE A 1 79 ? -1.974 -5.350 -0.617 1.00 93.25 79 PHE A N 1
ATOM 646 C CA . PHE A 1 79 ? -2.173 -5.526 0.824 1.00 93.25 79 PHE A CA 1
ATOM 647 C C . PHE A 1 79 ? -3.133 -4.479 1.396 1.00 93.25 79 PHE A C 1
ATOM 649 O O . PHE A 1 79 ? -4.047 -4.839 2.140 1.00 93.25 79 PHE A O 1
ATOM 656 N N . SER A 1 80 ? -2.981 -3.210 1.010 1.00 91.62 80 SER A N 1
ATOM 657 C CA . SER A 1 80 ? -3.876 -2.138 1.453 1.00 91.62 80 SER A CA 1
ATOM 658 C C . SER A 1 80 ? -5.313 -2.334 0.967 1.00 91.62 80 SER A C 1
ATOM 660 O O . SER A 1 80 ? -6.243 -2.150 1.751 1.00 91.62 80 SER A O 1
ATOM 662 N N . VAL A 1 81 ? -5.517 -2.765 -0.284 1.00 91.44 81 VAL A N 1
ATOM 663 C CA . VAL A 1 81 ? -6.856 -3.061 -0.824 1.00 91.44 81 VAL A CA 1
ATOM 664 C C . VAL A 1 81 ? -7.513 -4.209 -0.056 1.00 91.44 81 VAL A C 1
ATOM 666 O O . VAL A 1 81 ? -8.636 -4.058 0.423 1.00 91.44 81 VAL A O 1
ATOM 669 N N . ILE A 1 82 ? -6.818 -5.340 0.111 1.00 92.69 82 ILE A N 1
ATOM 670 C CA . ILE A 1 82 ? -7.356 -6.510 0.824 1.00 92.69 82 ILE A CA 1
ATOM 671 C C . ILE A 1 82 ? -7.708 -6.137 2.267 1.00 92.69 82 ILE A C 1
ATOM 673 O O . ILE A 1 82 ? -8.810 -6.430 2.733 1.00 92.69 82 ILE A O 1
ATOM 677 N N . TYR A 1 83 ? -6.797 -5.461 2.969 1.00 92.00 83 TYR A N 1
ATOM 678 C CA . TYR A 1 83 ? -7.009 -5.055 4.356 1.00 92.00 83 TYR A CA 1
ATOM 679 C C . TYR A 1 83 ? -8.212 -4.115 4.510 1.00 92.00 83 TYR A C 1
ATOM 681 O O . TYR A 1 83 ? -9.043 -4.308 5.401 1.00 92.00 83 TYR A O 1
ATOM 689 N N . ASN A 1 84 ? -8.348 -3.139 3.611 1.00 91.31 84 ASN A N 1
ATOM 690 C CA . ASN A 1 84 ? -9.466 -2.204 3.609 1.00 91.31 84 ASN A CA 1
ATOM 691 C C . ASN A 1 84 ? -10.808 -2.907 3.327 1.00 91.31 84 ASN A C 1
ATOM 693 O O . ASN A 1 84 ? -11.778 -2.657 4.039 1.00 91.31 84 ASN A O 1
ATOM 697 N N . ILE A 1 85 ? -10.853 -3.860 2.385 1.00 90.19 85 ILE A N 1
ATOM 698 C CA . ILE A 1 85 ? -12.048 -4.683 2.110 1.00 90.19 85 ILE A CA 1
ATOM 699 C C . ILE A 1 85 ? -12.453 -5.505 3.342 1.00 90.19 85 ILE A C 1
ATOM 701 O O . ILE A 1 85 ? -13.637 -5.590 3.671 1.00 90.19 85 ILE A O 1
ATOM 705 N N . VAL A 1 86 ? -11.487 -6.111 4.041 1.00 92.00 86 VAL A N 1
ATOM 706 C CA . VAL A 1 86 ? -11.755 -6.897 5.257 1.00 92.00 86 VAL A CA 1
ATOM 707 C C . VAL A 1 86 ? -12.335 -6.016 6.363 1.00 92.00 86 VAL A C 1
ATOM 709 O O . VAL A 1 86 ? -13.307 -6.409 7.007 1.00 92.00 86 VAL A O 1
ATOM 712 N N . LEU A 1 87 ? -11.766 -4.829 6.588 1.00 90.12 87 LEU A N 1
ATOM 713 C CA . LEU A 1 87 ? -12.293 -3.887 7.576 1.00 90.12 87 LEU A CA 1
ATOM 714 C C . LEU A 1 87 ? -13.672 -3.368 7.190 1.00 90.12 87 LEU A C 1
ATOM 716 O O . LEU A 1 87 ? -14.544 -3.301 8.047 1.00 90.12 87 LEU A O 1
ATOM 720 N N . PHE A 1 88 ? -13.890 -3.072 5.911 1.00 86.94 88 PHE A N 1
ATOM 721 C CA . PHE A 1 88 ? -15.187 -2.640 5.416 1.00 86.94 88 PHE A CA 1
ATOM 722 C C . PHE A 1 88 ? -16.279 -3.675 5.698 1.00 86.94 88 PHE A C 1
ATOM 724 O O . PHE A 1 88 ? -17.329 -3.315 6.222 1.00 86.94 88 PHE A O 1
ATOM 731 N N . LYS A 1 89 ? -16.022 -4.961 5.413 1.00 88.56 89 LYS A N 1
ATOM 732 C CA . LYS A 1 89 ? -16.964 -6.042 5.750 1.00 88.56 89 LYS A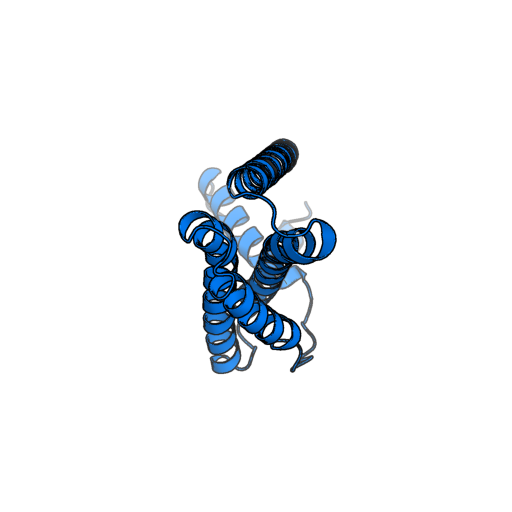 CA 1
ATOM 733 C C . LYS A 1 89 ? -17.296 -6.034 7.241 1.00 88.56 89 LYS A C 1
ATOM 735 O O . LYS A 1 89 ? -18.462 -5.981 7.589 1.00 88.56 89 LYS A O 1
ATOM 740 N N . LYS A 1 90 ? -16.281 -5.945 8.106 1.00 89.50 90 LYS A N 1
ATOM 741 C CA . LYS A 1 90 ? -16.477 -5.896 9.565 1.00 89.50 90 LYS A CA 1
ATOM 742 C C . LYS A 1 90 ? -17.279 -4.682 10.041 1.00 89.50 90 LYS A C 1
ATOM 744 O O . LYS A 1 90 ? -18.047 -4.821 10.979 1.00 89.50 90 LYS A O 1
ATOM 749 N N . VAL A 1 91 ? -17.089 -3.510 9.429 1.00 85.56 91 VAL A N 1
ATOM 750 C CA . VAL A 1 91 ? -17.876 -2.301 9.740 1.00 85.56 91 VAL A CA 1
ATOM 751 C C . VAL A 1 91 ? -19.321 -2.453 9.270 1.00 85.56 91 VAL A C 1
ATOM 753 O O . VAL A 1 91 ? -20.244 -2.033 9.960 1.00 85.56 91 VAL A O 1
ATOM 756 N N . LYS A 1 92 ? -19.520 -3.044 8.088 1.00 84.00 92 LYS A N 1
ATOM 757 C CA . LYS A 1 92 ? -20.851 -3.291 7.536 1.00 84.00 92 LYS A CA 1
ATOM 758 C C . LYS A 1 92 ? -21.619 -4.314 8.375 1.00 84.00 92 LYS A C 1
ATOM 760 O O . LYS A 1 92 ? -22.798 -4.112 8.617 1.00 84.00 92 LYS A O 1
ATOM 765 N N . ASP A 1 93 ? -20.949 -5.369 8.831 1.00 88.25 93 ASP A N 1
ATOM 766 C CA . ASP A 1 93 ? -21.542 -6.412 9.674 1.00 88.25 93 ASP A CA 1
ATOM 767 C C . ASP A 1 93 ? -21.913 -5.893 11.078 1.00 88.25 93 ASP A C 1
ATOM 769 O O . ASP A 1 93 ? -22.729 -6.508 11.757 1.00 88.25 93 ASP A O 1
ATOM 773 N N . SER A 1 94 ? -21.329 -4.771 11.519 1.00 81.38 94 SER A N 1
ATOM 774 C CA . SER A 1 94 ? -21.646 -4.110 12.792 1.00 81.38 94 SER A CA 1
ATOM 775 C C . SER A 1 94 ? -22.588 -2.909 12.654 1.00 81.38 94 SER A C 1
ATOM 777 O O . SER A 1 94 ? -22.656 -2.094 13.574 1.00 81.38 94 SER A O 1
ATOM 779 N N . ASP A 1 95 ? -23.259 -2.749 11.505 1.00 80.56 95 ASP A N 1
ATOM 780 C CA . ASP A 1 95 ? -24.147 -1.615 11.194 1.00 80.56 95 ASP A CA 1
ATOM 781 C C . ASP A 1 95 ? -23.527 -0.235 11.494 1.00 80.56 95 ASP A C 1
ATOM 783 O O . ASP A 1 95 ? -24.217 0.742 11.798 1.00 80.56 95 ASP A O 1
ATOM 787 N N . PHE A 1 96 ? -22.199 -0.131 11.352 1.00 76.12 96 PHE A N 1
ATOM 788 C CA . PHE A 1 96 ? -21.415 1.074 11.641 1.00 76.12 96 PHE A CA 1
ATOM 789 C C . PHE A 1 96 ? -21.482 1.547 13.108 1.00 76.12 96 PHE A C 1
ATOM 791 O O . PHE A 1 96 ? -21.129 2.691 13.392 1.00 76.12 96 PHE A O 1
ATOM 798 N N . GLU A 1 97 ? -21.898 0.693 14.047 1.00 75.56 97 GLU A N 1
ATOM 799 C CA . GLU A 1 97 ? -22.017 1.049 15.469 1.00 75.56 97 GLU A CA 1
ATOM 800 C C . GLU A 1 97 ? -20.712 0.840 16.255 1.00 75.56 97 GLU A C 1
ATOM 802 O O . GLU A 1 97 ? -20.454 1.533 17.240 1.00 75.56 97 GLU A O 1
ATOM 807 N N . ASP A 1 98 ? -19.845 -0.077 15.810 1.00 76.19 98 ASP A N 1
ATOM 808 C CA . ASP A 1 98 ? -18.536 -0.291 16.439 1.00 76.19 98 ASP A CA 1
ATOM 809 C C . ASP A 1 98 ? -17.546 0.825 16.055 1.00 76.19 98 ASP A C 1
ATOM 811 O O . ASP A 1 98 ? -16.862 0.766 15.025 1.00 76.19 98 ASP A O 1
ATOM 815 N N . GLU A 1 99 ? -17.430 1.830 16.930 1.00 75.25 99 GLU A N 1
ATOM 816 C CA . GLU A 1 99 ? -16.524 2.978 16.782 1.00 75.25 99 GLU A CA 1
ATOM 817 C C . GLU A 1 99 ? -15.056 2.569 16.571 1.00 75.25 99 GLU A C 1
ATOM 819 O O . GLU A 1 99 ? -14.319 3.216 15.821 1.00 75.25 99 GLU A O 1
ATOM 824 N N . LYS A 1 100 ? -14.600 1.478 17.203 1.00 79.00 100 LYS A N 1
ATOM 825 C CA . LYS A 1 100 ? -13.204 1.028 17.122 1.00 79.00 100 LYS A CA 1
ATOM 826 C C . LYS A 1 100 ? -12.907 0.429 15.754 1.00 79.00 100 LYS A C 1
ATOM 828 O O . LYS A 1 100 ? -11.835 0.677 15.194 1.00 79.00 100 LYS A O 1
ATOM 833 N N . ILE A 1 101 ? -13.817 -0.385 15.222 1.00 81.75 101 ILE A N 1
ATOM 834 C CA . ILE A 1 101 ? -13.673 -0.971 13.884 1.00 81.75 101 ILE A CA 1
ATOM 835 C C . ILE A 1 101 ? -13.846 0.118 12.820 1.00 81.75 101 ILE A C 1
ATOM 837 O O . ILE A 1 101 ? -13.045 0.172 11.885 1.00 81.75 101 ILE A O 1
ATOM 841 N N . PHE A 1 102 ? -14.796 1.035 13.007 1.00 81.00 102 PHE A N 1
ATOM 842 C CA . PHE A 1 102 ? -14.985 2.186 12.128 1.00 81.00 102 PHE A CA 1
ATOM 843 C C . PHE A 1 102 ? -13.725 3.064 12.051 1.00 81.00 102 PHE A C 1
ATOM 845 O O . PHE A 1 102 ? -13.243 3.372 10.963 1.00 81.00 102 PHE A O 1
ATOM 852 N N . TYR A 1 103 ? -13.094 3.372 13.189 1.00 79.62 103 TYR A N 1
ATOM 853 C CA . TYR A 1 103 ? -11.842 4.136 13.208 1.00 79.62 103 TYR A CA 1
ATOM 854 C C . TYR A 1 103 ? -10.686 3.418 12.498 1.00 79.62 103 TYR A C 1
ATOM 856 O O . TYR A 1 103 ? -9.881 4.036 11.795 1.00 79.62 103 TYR A O 1
ATOM 864 N N . LYS A 1 104 ? -10.590 2.092 12.656 1.00 83.12 104 LYS A N 1
ATOM 865 C CA . LYS A 1 104 ? -9.614 1.286 11.909 1.00 83.12 104 LYS A CA 1
ATOM 866 C C . LYS A 1 104 ? -9.871 1.358 10.407 1.00 83.12 104 LYS A C 1
ATOM 868 O O . LYS A 1 104 ? -8.905 1.445 9.651 1.00 83.12 104 LYS A O 1
ATOM 873 N N . PHE A 1 105 ? -11.134 1.332 9.988 1.00 85.12 105 PHE A N 1
ATOM 874 C CA . PHE A 1 105 ? -11.517 1.475 8.588 1.00 85.12 105 PHE A CA 1
ATOM 875 C C . PHE A 1 105 ? -11.115 2.848 8.028 1.00 85.12 105 PHE A C 1
ATOM 877 O O . PHE A 1 105 ? -10.419 2.894 7.015 1.00 85.12 105 PHE A O 1
ATOM 884 N N . GLU A 1 106 ? -11.407 3.944 8.729 1.00 82.44 106 GLU A N 1
ATOM 885 C CA . GLU A 1 106 ? -10.986 5.298 8.332 1.00 82.44 106 GLU A CA 1
ATOM 886 C C . GLU A 1 106 ? -9.464 5.424 8.185 1.00 82.44 106 GLU A C 1
ATOM 888 O O . GLU A 1 106 ? -8.959 5.866 7.152 1.00 82.44 106 GLU A O 1
ATOM 893 N N . ASN A 1 107 ? -8.697 4.943 9.167 1.00 84.62 107 ASN A N 1
ATOM 894 C CA . ASN A 1 107 ? -7.236 4.934 9.052 1.00 84.62 107 ASN A CA 1
ATOM 895 C C . ASN A 1 107 ? -6.761 4.066 7.882 1.00 84.62 107 ASN A C 1
ATOM 897 O O . ASN A 1 107 ? -5.804 4.416 7.196 1.00 84.62 107 ASN A O 1
ATOM 901 N N . SER A 1 108 ? -7.428 2.939 7.624 1.00 88.69 108 SER A N 1
ATOM 902 C CA . SER A 1 108 ? -7.092 2.094 6.480 1.00 88.69 108 SER A CA 1
ATOM 903 C C . SER A 1 108 ? -7.368 2.773 5.136 1.00 88.69 108 SER A C 1
ATOM 905 O O . SER A 1 108 ? -6.627 2.513 4.194 1.00 88.69 108 SER A O 1
ATOM 907 N N . ASN A 1 109 ? -8.348 3.683 5.044 1.00 85.50 109 ASN A N 1
ATOM 908 C CA . ASN A 1 109 ? -8.559 4.507 3.847 1.00 85.50 109 ASN A CA 1
ATOM 909 C C . ASN A 1 109 ? -7.373 5.450 3.608 1.00 85.50 109 ASN A C 1
ATOM 911 O O . ASN A 1 109 ? -6.934 5.606 2.470 1.00 85.50 109 ASN A O 1
ATOM 915 N N . VAL A 1 110 ? -6.809 6.028 4.674 1.00 85.38 110 VAL A N 1
ATOM 916 C CA . VAL A 1 110 ? -5.592 6.852 4.579 1.00 85.38 110 VAL A CA 1
ATOM 917 C C . VAL A 1 110 ? -4.412 6.014 4.085 1.00 85.38 110 VAL A C 1
ATOM 919 O O . VAL A 1 110 ? -3.715 6.429 3.161 1.00 85.38 110 VAL A O 1
ATOM 922 N N . PHE A 1 111 ? -4.209 4.815 4.640 1.00 87.12 111 PHE A N 1
ATOM 923 C CA . PHE A 1 111 ? -3.157 3.907 4.166 1.00 87.12 111 PHE A CA 1
ATOM 924 C C . PHE A 1 111 ? -3.356 3.501 2.705 1.00 87.12 111 PHE A C 1
ATOM 926 O O . PHE A 1 111 ? -2.401 3.528 1.934 1.00 87.12 111 PHE A O 1
ATOM 933 N N . LEU A 1 112 ? -4.590 3.189 2.306 1.00 89.38 112 LEU A N 1
ATOM 934 C CA . LEU A 1 112 ? -4.926 2.863 0.924 1.00 89.38 112 LEU A CA 1
ATOM 935 C C . LEU A 1 112 ? -4.624 4.028 -0.024 1.00 89.38 112 LEU A C 1
ATOM 937 O O . LEU A 1 112 ? -4.034 3.807 -1.077 1.00 89.38 112 LEU A O 1
ATOM 941 N N . LEU A 1 113 ? -4.940 5.265 0.366 1.00 89.12 113 LEU A N 1
ATOM 942 C CA . LEU A 1 113 ? -4.606 6.461 -0.407 1.00 89.12 113 LEU A CA 1
ATOM 943 C C . LEU A 1 113 ? -3.090 6.657 -0.544 1.00 89.12 113 LEU A C 1
ATOM 945 O O . LEU A 1 113 ? -2.605 6.942 -1.637 1.00 89.12 113 LEU A O 1
ATOM 949 N N . VAL A 1 114 ? -2.327 6.452 0.530 1.00 89.19 114 VAL A N 1
ATOM 950 C CA . VAL A 1 114 ? -0.857 6.516 0.482 1.00 89.19 114 VAL A CA 1
ATOM 951 C C . VAL A 1 114 ? -0.292 5.433 -0.440 1.00 89.19 114 VAL A C 1
ATOM 953 O O . VAL A 1 114 ? 0.550 5.734 -1.285 1.00 89.19 114 VAL A O 1
ATOM 956 N N . SER A 1 115 ? -0.777 4.192 -0.340 1.00 90.31 115 SER A N 1
ATOM 957 C CA . SER A 1 115 ? -0.381 3.103 -1.241 1.00 90.31 115 SER A CA 1
ATOM 958 C C . SER A 1 115 ? -0.770 3.382 -2.693 1.00 90.31 115 SER A C 1
ATOM 960 O O . SER A 1 115 ? -0.013 3.043 -3.600 1.00 90.31 115 SER A O 1
ATOM 962 N N . PHE A 1 116 ? -1.916 4.026 -2.921 1.00 90.62 116 PHE A N 1
ATOM 963 C CA . PHE A 1 116 ? -2.362 4.434 -4.248 1.00 90.62 116 PHE A CA 1
ATOM 964 C C . PHE A 1 116 ? -1.446 5.500 -4.851 1.00 90.62 116 PHE A C 1
ATOM 966 O O . PHE A 1 116 ? -1.015 5.341 -5.986 1.00 90.62 116 PHE A O 1
ATOM 973 N N . ILE A 1 117 ? -1.081 6.541 -4.094 1.00 90.19 117 ILE A N 1
ATOM 974 C CA . ILE A 1 117 ? -0.116 7.562 -4.538 1.00 90.19 117 ILE A CA 1
ATOM 975 C C . ILE A 1 117 ? 1.242 6.921 -4.823 1.00 90.19 117 ILE A C 1
ATOM 977 O O . ILE A 1 117 ? 1.852 7.195 -5.854 1.00 90.19 117 ILE A O 1
ATOM 981 N N . TYR A 1 118 ? 1.691 6.037 -3.930 1.00 89.56 118 TYR A N 1
ATOM 982 C CA . TYR A 1 118 ? 2.931 5.292 -4.091 1.00 89.56 118 TYR A CA 1
ATOM 983 C C . TYR A 1 118 ? 2.938 4.489 -5.397 1.00 89.56 118 TYR A C 1
ATOM 985 O O . TYR A 1 118 ? 3.848 4.652 -6.206 1.00 89.56 118 TYR A O 1
ATOM 993 N N . GLY A 1 119 ? 1.896 3.698 -5.661 1.00 89.50 119 GLY A N 1
ATOM 994 C CA . GLY A 1 119 ? 1.735 3.029 -6.947 1.00 89.50 119 GLY A CA 1
ATOM 995 C C . GLY A 1 119 ? 1.673 4.037 -8.098 1.00 89.50 119 GLY A C 1
ATOM 996 O O . GLY A 1 119 ? 2.316 3.840 -9.124 1.00 89.50 119 GLY A O 1
ATOM 997 N N . GLY A 1 120 ? 0.942 5.136 -7.930 1.00 88.75 120 GLY A N 1
ATOM 998 C CA . GLY A 1 120 ? 0.792 6.199 -8.920 1.00 88.75 120 GLY A CA 1
ATOM 999 C C . GLY A 1 120 ? 2.127 6.760 -9.410 1.00 88.75 120 GLY A C 1
ATOM 1000 O O . GLY A 1 120 ? 2.222 7.131 -10.577 1.00 88.75 120 GLY A O 1
ATOM 1001 N N . THR A 1 121 ? 3.181 6.735 -8.584 1.00 89.19 121 THR A N 1
ATOM 1002 C CA . THR A 1 121 ? 4.539 7.105 -9.020 1.00 89.19 121 THR A CA 1
ATOM 1003 C C . THR A 1 121 ? 5.056 6.213 -10.149 1.00 89.19 121 THR A C 1
ATOM 1005 O O . THR A 1 121 ? 5.625 6.729 -11.105 1.00 89.19 121 THR A O 1
ATOM 1008 N N . PHE A 1 122 ? 4.772 4.908 -10.116 1.00 88.81 122 PHE A N 1
ATOM 1009 C CA . PHE A 1 122 ? 5.082 3.988 -11.212 1.00 88.81 122 PHE A CA 1
ATOM 1010 C C . PHE A 1 122 ? 4.307 4.360 -12.479 1.00 88.81 122 PHE A C 1
ATOM 1012 O O . PHE A 1 122 ? 4.876 4.424 -13.564 1.00 88.81 122 PHE A O 1
ATOM 1019 N N . GLY A 1 123 ? 3.014 4.667 -12.346 1.00 87.38 123 GLY A N 1
ATOM 1020 C CA . GLY A 1 123 ? 2.172 5.101 -13.465 1.00 87.38 123 GLY A CA 1
ATOM 1021 C C . GLY A 1 123 ? 2.706 6.381 -14.108 1.00 87.38 123 GLY A C 1
ATOM 1022 O O . GLY A 1 123 ? 2.946 6.423 -15.313 1.00 87.38 123 GLY A O 1
ATOM 1023 N N . PHE A 1 124 ? 2.989 7.390 -13.286 1.00 87.19 124 PHE A N 1
ATOM 1024 C CA . PHE A 1 124 ? 3.615 8.644 -13.696 1.00 87.19 124 PHE A CA 1
ATOM 1025 C C . PHE A 1 124 ? 4.940 8.407 -14.429 1.00 87.19 124 PHE A C 1
ATOM 1027 O O . PHE A 1 124 ? 5.153 8.961 -15.506 1.00 87.19 124 PHE A O 1
ATOM 1034 N N . GLN A 1 125 ? 5.792 7.525 -13.898 1.00 84.38 125 GLN A N 1
ATOM 1035 C CA . GLN A 1 125 ? 7.063 7.158 -14.523 1.00 84.38 125 GLN A CA 1
ATOM 1036 C C . GLN A 1 125 ? 6.868 6.509 -15.893 1.00 84.38 125 GLN A C 1
ATOM 1038 O O . GLN A 1 125 ? 7.511 6.910 -16.863 1.00 84.38 125 GLN A O 1
ATOM 1043 N N . THR A 1 126 ? 5.934 5.557 -15.988 1.00 85.12 126 THR A N 1
ATOM 1044 C CA . THR A 1 126 ? 5.642 4.854 -17.244 1.00 85.12 126 THR A CA 1
ATOM 1045 C C . THR A 1 126 ? 5.094 5.780 -18.329 1.00 85.12 126 THR A C 1
ATOM 1047 O O . THR A 1 126 ? 5.436 5.599 -19.496 1.00 85.12 126 THR A O 1
ATOM 1050 N N . VAL A 1 127 ? 4.272 6.769 -17.959 1.00 84.25 127 VAL A N 1
ATOM 1051 C CA . VAL A 1 127 ? 3.612 7.680 -18.906 1.00 84.25 127 VAL A CA 1
ATOM 1052 C C . VAL A 1 127 ? 4.548 8.795 -19.366 1.00 84.25 127 VAL A C 1
ATOM 1054 O O . VAL A 1 127 ? 4.594 9.086 -20.557 1.00 84.25 127 VAL A O 1
ATOM 1057 N N . LEU A 1 128 ? 5.283 9.427 -18.448 1.00 80.38 128 LEU A N 1
ATOM 1058 C CA . LEU A 1 128 ? 6.063 10.622 -18.778 1.00 80.38 128 LEU A CA 1
ATOM 1059 C C . LEU A 1 128 ? 7.438 10.328 -19.350 1.00 80.38 128 LEU A C 1
ATOM 1061 O O . LEU A 1 128 ? 7.893 11.068 -20.217 1.00 80.38 128 LEU A O 1
ATOM 1065 N N . PHE A 1 129 ? 8.112 9.293 -18.854 1.00 75.88 129 PHE A N 1
ATOM 1066 C CA . PHE A 1 129 ? 9.516 9.101 -19.195 1.00 75.88 129 PHE A CA 1
ATOM 1067 C C . PHE A 1 129 ? 9.767 8.005 -20.226 1.00 75.88 129 PHE A C 1
ATOM 1069 O O . PHE A 1 129 ? 10.887 7.925 -20.709 1.00 75.88 129 PHE A O 1
ATOM 1076 N N . GLY A 1 130 ? 8.742 7.226 -20.602 1.00 63.38 130 GLY A N 1
ATOM 1077 C CA . GLY A 1 130 ? 8.776 6.268 -21.711 1.00 63.38 130 GLY A CA 1
ATOM 1078 C C . GLY A 1 130 ? 9.838 5.165 -21.572 1.00 63.38 130 GLY A C 1
ATOM 1079 O O . GLY A 1 130 ? 11.028 5.416 -21.659 1.00 63.38 130 GLY A O 1
ATOM 1080 N N . LYS A 1 131 ? 9.411 3.904 -21.405 1.00 67.81 131 LYS A N 1
ATOM 1081 C CA . LYS A 1 131 ? 10.278 2.701 -21.323 1.00 67.81 131 LYS A CA 1
ATOM 1082 C C . LYS A 1 131 ? 11.620 2.914 -20.593 1.00 67.81 131 LYS A C 1
ATOM 1084 O O . LYS A 1 131 ? 12.667 2.500 -21.088 1.00 67.81 131 LYS A O 1
ATOM 1089 N N . TRP A 1 132 ? 11.579 3.499 -19.398 1.00 82.31 132 TRP A N 1
ATOM 1090 C CA . TRP A 1 132 ? 12.702 3.411 -18.469 1.00 82.31 132 TRP A CA 1
ATOM 1091 C C . TRP A 1 132 ? 13.195 1.966 -18.347 1.00 82.31 132 TRP A C 1
ATOM 1093 O O . TRP A 1 132 ? 12.421 1.004 -18.331 1.00 82.31 132 TRP A O 1
ATOM 1103 N N . SER A 1 133 ? 14.507 1.824 -18.277 1.00 84.25 133 SER A N 1
ATOM 1104 C CA . SER A 1 133 ? 15.179 0.585 -17.941 1.00 84.25 133 SER A CA 1
ATOM 1105 C C . SER A 1 133 ? 14.812 0.149 -16.521 1.00 84.25 133 SER A C 1
ATOM 1107 O O . SER A 1 133 ? 14.469 0.950 -15.649 1.00 84.25 133 SER A O 1
ATOM 1109 N N . ASN A 1 134 ? 14.935 -1.150 -16.253 1.00 85.50 134 ASN A N 1
ATOM 1110 C CA . ASN A 1 134 ? 14.725 -1.706 -14.914 1.00 85.50 134 ASN A CA 1
ATOM 1111 C C . ASN A 1 134 ? 15.567 -0.986 -13.841 1.00 85.50 134 ASN A C 1
ATOM 1113 O O . ASN A 1 134 ? 15.111 -0.797 -12.715 1.00 85.50 134 ASN A O 1
ATOM 1117 N N . THR A 1 135 ? 16.778 -0.556 -14.192 1.00 88.19 135 THR A N 1
ATOM 1118 C CA . THR A 1 135 ? 17.681 0.153 -13.281 1.00 88.19 135 THR A CA 1
ATOM 1119 C C . THR A 1 135 ? 17.102 1.495 -12.837 1.00 88.19 135 THR A C 1
ATOM 1121 O O . THR A 1 135 ? 17.159 1.817 -11.655 1.00 88.19 135 THR A O 1
ATOM 1124 N N . GLU A 1 136 ? 16.489 2.255 -13.745 1.00 89.06 136 GLU A N 1
ATOM 1125 C CA . GLU A 1 136 ? 15.904 3.567 -13.435 1.00 89.06 136 GLU A CA 1
ATOM 1126 C C . GLU A 1 136 ? 14.691 3.442 -12.506 1.00 89.06 136 GLU A C 1
ATOM 1128 O O . GLU A 1 136 ? 14.589 4.175 -11.519 1.00 89.06 136 GLU A O 1
ATOM 1133 N N . TYR A 1 137 ? 13.823 2.452 -12.742 1.00 85.88 137 TYR A N 1
ATOM 1134 C CA . TYR A 1 137 ? 12.724 2.143 -11.820 1.00 85.88 137 TYR A CA 1
ATOM 1135 C C . TYR A 1 137 ? 13.236 1.759 -10.429 1.00 85.88 137 TYR A C 1
ATOM 1137 O O . TYR A 1 137 ? 12.692 2.205 -9.420 1.00 85.88 137 TYR A O 1
ATOM 1145 N N . LEU A 1 138 ? 14.305 0.962 -10.354 1.00 88.19 138 LEU A N 1
ATOM 1146 C CA . LEU A 1 138 ? 14.885 0.548 -9.080 1.00 88.19 138 LEU A CA 1
ATOM 1147 C C . LEU A 1 138 ? 15.530 1.725 -8.331 1.00 88.19 138 LEU A C 1
ATOM 1149 O O . LEU A 1 138 ? 15.325 1.869 -7.128 1.00 88.19 138 LEU A O 1
ATOM 1153 N N . ILE A 1 139 ? 16.255 2.601 -9.032 1.00 89.12 139 ILE A N 1
ATOM 1154 C CA . ILE A 1 139 ? 16.822 3.827 -8.450 1.00 89.12 139 ILE A CA 1
ATOM 1155 C C . ILE A 1 139 ? 15.702 4.710 -7.899 1.00 89.12 139 ILE A C 1
ATOM 1157 O O . ILE A 1 139 ? 15.781 5.171 -6.760 1.00 89.12 139 ILE A O 1
ATOM 1161 N N . SER A 1 140 ? 14.631 4.908 -8.669 1.00 88.50 140 SER A N 1
ATOM 1162 C CA . SER A 1 140 ? 13.503 5.713 -8.215 1.00 88.50 140 SER A CA 1
ATOM 1163 C C . SER A 1 140 ? 12.817 5.114 -6.984 1.00 88.50 140 SER A C 1
ATOM 1165 O O . SER A 1 140 ? 12.537 5.836 -6.025 1.00 88.50 140 SER A O 1
ATOM 1167 N N . PHE A 1 141 ? 12.618 3.792 -6.965 1.00 87.69 141 PHE A N 1
ATOM 1168 C CA . PHE A 1 141 ? 12.111 3.073 -5.798 1.00 87.69 141 PHE A CA 1
ATOM 1169 C C . PHE A 1 141 ? 12.985 3.312 -4.559 1.00 87.69 141 PHE A C 1
ATOM 1171 O O . PHE A 1 141 ? 12.462 3.624 -3.489 1.00 87.69 141 PHE A O 1
ATOM 1178 N N . ILE A 1 142 ? 14.312 3.206 -4.694 1.00 89.94 142 ILE A N 1
ATOM 1179 C CA . ILE A 1 142 ? 15.260 3.409 -3.587 1.00 89.94 142 ILE A CA 1
ATOM 1180 C C . ILE A 1 142 ? 15.178 4.843 -3.055 1.00 89.94 142 ILE A C 1
ATOM 1182 O O . ILE A 1 142 ? 15.145 5.042 -1.841 1.00 89.94 142 ILE A O 1
ATOM 1186 N N . ILE A 1 143 ? 15.092 5.838 -3.942 1.00 89.31 143 ILE A N 1
ATOM 1187 C CA . ILE A 1 143 ? 14.932 7.246 -3.557 1.00 89.31 143 ILE A CA 1
ATOM 1188 C C . ILE A 1 143 ? 13.642 7.433 -2.745 1.00 89.31 143 ILE A C 1
ATOM 1190 O O . ILE A 1 143 ? 13.669 8.029 -1.667 1.00 89.31 143 ILE A O 1
ATOM 1194 N N . LEU A 1 144 ? 12.524 6.871 -3.214 1.00 87.31 144 LEU A N 1
ATOM 1195 C CA . LEU A 1 144 ? 11.241 6.884 -2.504 1.00 87.31 144 LEU A CA 1
ATOM 1196 C C . LEU A 1 144 ? 11.343 6.236 -1.117 1.00 87.31 144 LEU A C 1
ATOM 1198 O O . LEU A 1 144 ? 10.896 6.820 -0.127 1.00 87.31 144 LEU A O 1
ATOM 1202 N N . ALA A 1 145 ? 11.971 5.062 -1.029 1.00 86.75 145 ALA A N 1
ATOM 1203 C CA . ALA A 1 145 ? 12.187 4.366 0.233 1.00 86.75 145 ALA A CA 1
ATOM 1204 C C . ALA A 1 145 ? 13.022 5.218 1.204 1.00 86.75 145 ALA A C 1
ATOM 1206 O O . ALA A 1 145 ? 12.649 5.372 2.369 1.00 86.75 145 ALA A O 1
ATOM 1207 N N . PHE A 1 146 ? 14.091 5.853 0.724 1.00 90.56 146 PHE A N 1
ATOM 1208 C CA . PHE A 1 146 ? 14.955 6.697 1.545 1.00 90.56 146 PHE A CA 1
ATOM 1209 C C . PHE A 1 146 ? 14.232 7.948 2.072 1.00 90.56 146 PHE A C 1
ATOM 1211 O O . PHE A 1 146 ? 14.293 8.239 3.268 1.00 90.56 146 PHE A O 1
ATOM 1218 N N . PHE A 1 147 ? 13.463 8.646 1.229 1.00 87.56 147 PHE A N 1
ATOM 1219 C CA . PHE A 1 147 ? 12.639 9.780 1.667 1.00 87.56 147 PHE A CA 1
ATOM 1220 C C . PHE A 1 147 ? 11.555 9.370 2.668 1.00 87.56 147 PHE A C 1
ATOM 1222 O O . PHE A 1 147 ? 11.287 10.103 3.627 1.00 87.56 147 PHE A O 1
ATOM 1229 N N . SER A 1 148 ? 10.953 8.191 2.487 1.00 85.62 148 SER A N 1
ATOM 1230 C CA . SER A 1 148 ? 9.974 7.661 3.438 1.00 85.62 148 SER A CA 1
ATOM 1231 C C . SER A 1 148 ? 10.614 7.380 4.804 1.00 85.62 148 SER A C 1
ATOM 1233 O O . SER A 1 148 ? 10.056 7.758 5.835 1.00 85.62 148 SER A O 1
ATOM 1235 N N . LEU A 1 149 ? 11.833 6.830 4.814 1.00 87.25 149 LEU A N 1
ATOM 1236 C CA . LEU A 1 149 ? 12.595 6.537 6.023 1.00 87.25 149 LEU A CA 1
ATOM 1237 C C . LEU A 1 149 ? 12.984 7.819 6.774 1.00 87.25 149 LEU A C 1
ATOM 1239 O O . LEU A 1 149 ? 12.781 7.904 7.984 1.00 87.25 149 LEU A O 1
ATOM 1243 N N . ILE A 1 150 ? 13.482 8.842 6.070 1.00 88.25 150 ILE A N 1
ATOM 1244 C CA . ILE A 1 150 ? 13.796 10.152 6.667 1.00 88.25 150 ILE A CA 1
ATOM 1245 C C . ILE A 1 150 ? 12.541 10.781 7.274 1.00 88.25 150 ILE A C 1
ATOM 1247 O O . ILE A 1 150 ? 12.573 11.286 8.399 1.00 88.25 150 ILE A O 1
ATOM 1251 N N . THR A 1 151 ? 11.424 10.739 6.544 1.00 84.69 151 THR A N 1
ATOM 1252 C CA . THR A 1 151 ? 10.143 11.268 7.028 1.00 84.69 151 THR A CA 1
ATOM 1253 C C . THR A 1 151 ? 9.716 10.554 8.307 1.00 84.69 151 THR A C 1
ATOM 1255 O O . THR A 1 151 ? 9.372 11.211 9.291 1.00 84.69 151 THR A O 1
ATOM 1258 N N . PHE A 1 152 ? 9.814 9.223 8.328 1.00 81.75 152 PHE A N 1
ATOM 1259 C CA . PHE A 1 152 ? 9.514 8.415 9.503 1.00 81.75 152 PHE A CA 1
ATOM 1260 C C . PHE A 1 152 ? 10.404 8.779 10.697 1.00 81.75 152 PHE A C 1
ATOM 1262 O O . PHE A 1 152 ? 9.886 9.025 11.785 1.00 81.75 152 PHE A O 1
ATOM 1269 N N . MET A 1 153 ? 11.723 8.889 10.498 1.00 84.12 153 MET A N 1
ATOM 1270 C CA . MET A 1 153 ? 12.652 9.305 11.554 1.00 84.12 153 MET A CA 1
ATOM 1271 C C . MET A 1 153 ? 12.291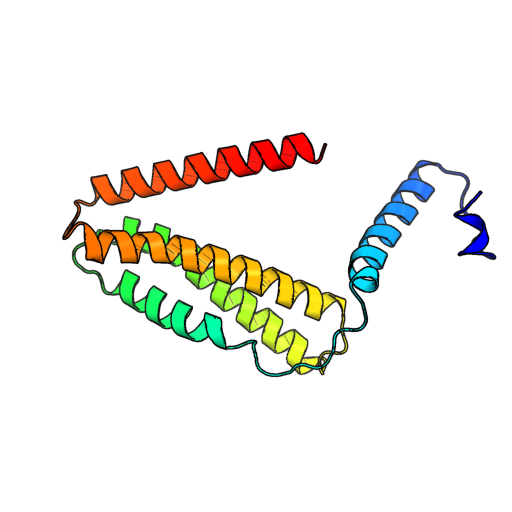 10.685 12.111 1.00 84.12 153 MET A C 1
ATOM 1273 O O . MET A 1 153 ? 12.199 10.850 13.325 1.00 84.12 153 MET A O 1
ATOM 1277 N N . LYS A 1 154 ? 12.018 11.668 11.244 1.00 82.88 154 LYS A N 1
ATOM 1278 C CA . LYS A 1 154 ? 11.651 13.031 11.655 1.00 82.88 154 LYS A CA 1
ATOM 1279 C C . LYS A 1 154 ? 10.356 13.060 12.468 1.00 82.88 154 LYS A C 1
ATOM 1281 O O . LYS A 1 154 ? 10.282 13.751 13.483 1.00 82.88 154 LYS A O 1
ATOM 1286 N N . VAL A 1 155 ? 9.337 12.318 12.030 1.00 76.12 155 VAL A N 1
ATOM 1287 C CA . VAL A 1 155 ? 8.065 12.197 12.759 1.00 76.12 155 VAL A CA 1
ATOM 1288 C C . VAL A 1 155 ? 8.288 11.514 14.104 1.00 76.12 155 VAL A C 1
ATOM 1290 O O . VAL A 1 155 ? 7.764 11.986 15.112 1.00 76.12 155 VAL A O 1
ATOM 1293 N N . ARG A 1 156 ? 9.104 10.453 14.148 1.00 70.81 156 ARG A N 1
ATOM 1294 C CA . ARG A 1 156 ? 9.390 9.733 15.388 1.00 70.81 156 ARG A CA 1
ATOM 1295 C C . ARG A 1 156 ? 10.121 10.614 16.392 1.00 70.81 156 ARG A C 1
ATOM 1297 O O . ARG A 1 156 ? 9.630 10.724 17.507 1.00 70.81 156 ARG A O 1
ATOM 1304 N N . VAL A 1 157 ? 11.196 11.293 15.986 1.00 74.19 157 VAL A N 1
ATOM 1305 C CA . VAL A 1 157 ? 11.957 12.218 16.845 1.00 74.19 157 VAL A CA 1
ATOM 1306 C C . VAL A 1 157 ? 11.054 13.299 17.434 1.00 74.19 157 VAL A C 1
ATOM 1308 O O . VAL A 1 157 ? 11.169 13.588 18.611 1.00 74.19 157 VAL A O 1
ATOM 1311 N N . ARG A 1 158 ? 10.108 13.847 16.661 1.00 54.75 158 ARG A N 1
ATOM 1312 C CA . ARG A 1 158 ? 9.159 14.863 17.152 1.00 54.75 158 ARG A CA 1
ATOM 1313 C C . ARG A 1 158 ? 8.083 14.312 18.104 1.00 54.75 158 ARG A C 1
ATOM 1315 O O . ARG A 1 158 ? 7.440 15.090 18.799 1.00 54.75 158 ARG A O 1
ATOM 1322 N N . SER A 1 159 ? 7.831 13.004 18.075 1.00 48.53 159 SER A N 1
ATOM 1323 C CA . SER A 1 159 ? 6.826 12.319 18.908 1.00 48.53 159 SER A CA 1
ATOM 1324 C C . SER A 1 159 ? 7.373 11.769 20.232 1.00 48.53 159 SER A C 1
ATOM 1326 O O . SER A 1 159 ? 6.594 11.240 21.024 1.00 48.53 159 SER A O 1
ATOM 1328 N N . THR A 1 160 ? 8.692 11.833 20.425 1.00 49.12 160 THR A N 1
ATOM 1329 C CA . THR A 1 160 ? 9.416 11.477 21.660 1.00 49.12 160 THR A CA 1
ATOM 1330 C C . THR A 1 160 ? 9.837 12.749 22.366 1.00 49.12 160 THR A C 1
ATOM 1332 O O . THR A 1 160 ? 9.771 12.751 23.610 1.00 49.12 160 THR A O 1
#

Radius of gyration: 21.77 Å; chains: 1; bounding box: 42×28×67 Å